Protein AF-A0AB34NXR1-F1 (afdb_monomer)

Solvent-accessible surface area (backbone atoms only — not comparable to full-atom values): 7849 Å² total; per-residue (Å²): 136,82,79,80,76,59,65,69,58,56,52,52,50,51,51,52,51,51,53,51,51,51,51,52,50,52,53,49,53,54,40,52,51,53,50,53,57,47,64,74,43,48,64,62,53,52,50,52,52,50,51,50,46,52,51,43,54,49,54,38,50,55,43,60,54,55,44,63,74,51,75,58,87,47,71,67,36,53,52,50,42,58,49,44,55,50,51,38,54,51,45,50,52,52,42,52,54,52,49,51,52,53,52,53,50,51,54,45,51,50,50,34,59,78,43,77,65,56,64,78,49,71,66,46,43,53,49,45,50,52,49,58,68,51,42,59,78,72,65,71,118

Structure (mmCIF, N/CA/C/O backbone):
data_AF-A0AB34NXR1-F1
#
_entry.id   AF-A0AB34NXR1-F1
#
loop_
_atom_site.group_PDB
_atom_site.id
_atom_site.type_symbol
_atom_site.label_atom_id
_atom_site.label_alt_id
_atom_site.label_comp_id
_atom_site.label_asym_id
_atom_site.label_entity_id
_atom_site.label_seq_id
_atom_site.pdbx_PDB_ins_code
_atom_site.Cartn_x
_atom_site.Cartn_y
_atom_site.Cartn_z
_atom_site.occupancy
_atom_site.B_iso_or_equiv
_atom_site.auth_seq_id
_atom_site.auth_comp_id
_atom_site.auth_asym_id
_atom_site.auth_atom_id
_atom_site.pdbx_PDB_model_num
ATOM 1 N N . MET A 1 1 ? 3.416 39.887 48.140 1.00 38.72 1 MET A N 1
ATOM 2 C CA . MET A 1 1 ? 2.771 40.526 46.971 1.00 38.72 1 MET A CA 1
ATOM 3 C C . MET A 1 1 ? 2.205 39.427 46.074 1.00 38.72 1 MET A C 1
ATOM 5 O O . MET A 1 1 ? 2.983 38.637 45.562 1.00 38.72 1 MET A O 1
ATOM 9 N N . LYS A 1 2 ? 0.874 39.298 45.961 1.00 49.88 2 LYS A N 1
ATOM 10 C CA . LYS A 1 2 ? 0.220 38.386 45.001 1.00 49.88 2 LYS A CA 1
ATOM 11 C C . LYS A 1 2 ? 0.060 39.154 43.691 1.00 49.88 2 LYS A C 1
ATOM 13 O O . LYS A 1 2 ? -0.623 40.173 43.684 1.00 49.88 2 LYS A O 1
ATOM 18 N N . ALA A 1 3 ? 0.712 38.705 42.621 1.00 53.53 3 ALA A N 1
ATOM 19 C CA . ALA A 1 3 ? 0.495 39.280 41.298 1.00 53.53 3 ALA A CA 1
ATOM 20 C C . ALA A 1 3 ? -0.988 39.097 40.915 1.00 53.53 3 ALA A C 1
ATOM 22 O O . ALA A 1 3 ? -1.496 37.977 41.045 1.00 53.53 3 ALA A O 1
ATOM 23 N N . PRO A 1 4 ? -1.707 40.149 40.485 1.00 51.91 4 PRO A N 1
ATOM 24 C CA . PRO A 1 4 ? -3.063 39.990 39.985 1.00 51.91 4 PRO A CA 1
ATOM 25 C C . PRO A 1 4 ? -2.993 39.179 38.689 1.00 51.91 4 PRO A C 1
ATOM 27 O O . PRO A 1 4 ? -2.477 39.636 37.671 1.00 51.91 4 PRO A O 1
ATOM 30 N N . MET A 1 5 ? -3.461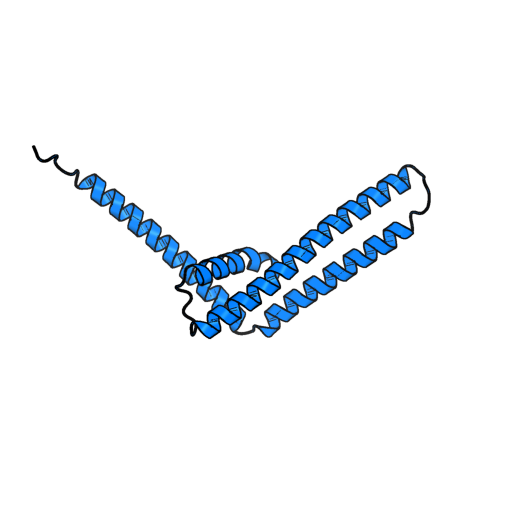 37.933 38.746 1.00 52.25 5 MET A N 1
ATOM 31 C CA . MET A 1 5 ? -3.568 37.076 37.572 1.00 52.25 5 MET A CA 1
ATOM 32 C C . MET A 1 5 ? -4.564 37.731 36.610 1.00 52.25 5 MET A C 1
ATOM 34 O O . MET A 1 5 ? -5.721 37.961 36.960 1.00 52.25 5 MET A O 1
ATOM 38 N N . ASN A 1 6 ? -4.088 38.091 35.420 1.00 55.00 6 ASN A N 1
ATOM 39 C CA . ASN A 1 6 ? -4.837 38.859 34.437 1.00 55.00 6 ASN A CA 1
ATOM 40 C C . ASN A 1 6 ? -5.984 37.988 33.883 1.00 55.00 6 ASN A C 1
ATOM 42 O O . ASN A 1 6 ? -5.771 37.143 33.013 1.00 55.00 6 ASN A O 1
ATOM 46 N N . VAL A 1 7 ? -7.193 38.149 34.431 1.00 54.19 7 VAL A N 1
ATOM 47 C CA . VAL A 1 7 ? -8.384 37.317 34.154 1.00 54.19 7 VAL A CA 1
ATOM 48 C C . VAL A 1 7 ? -8.715 37.268 32.653 1.00 54.19 7 VAL A C 1
ATOM 50 O O . VAL A 1 7 ? -9.153 36.237 32.146 1.00 54.19 7 VAL A O 1
ATOM 53 N N . GLY A 1 8 ? -8.408 38.338 31.909 1.00 52.69 8 GLY A N 1
ATOM 54 C CA . GLY A 1 8 ? -8.555 38.383 30.449 1.00 52.69 8 GLY A CA 1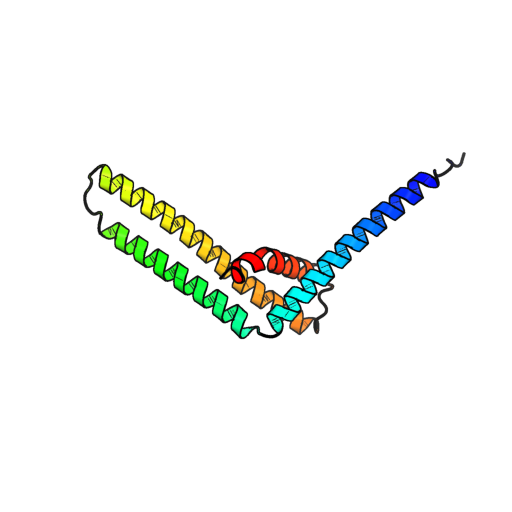
ATOM 55 C C . GLY A 1 8 ? -7.607 37.444 29.690 1.00 52.69 8 GLY A C 1
ATOM 56 O O . GLY A 1 8 ? -7.996 36.870 28.676 1.00 52.69 8 GLY A O 1
ATOM 57 N N . PHE A 1 9 ? -6.392 37.214 30.198 1.00 55.56 9 PHE A N 1
ATOM 58 C CA . PHE A 1 9 ? -5.420 36.314 29.567 1.00 55.56 9 PHE A CA 1
ATOM 59 C C . PHE A 1 9 ? -5.807 34.844 29.772 1.00 55.56 9 PHE A C 1
ATOM 61 O O . PHE A 1 9 ? -5.741 34.052 28.837 1.00 55.56 9 PHE A O 1
ATOM 68 N N . LEU A 1 10 ? -6.298 34.493 30.968 1.00 56.22 10 LEU A N 1
ATOM 69 C CA . LEU A 1 10 ? -6.871 33.171 31.248 1.00 56.22 10 LEU A CA 1
ATOM 70 C C . LEU A 1 10 ? -8.100 32.881 30.376 1.00 56.22 10 LEU A C 1
ATOM 72 O O . LEU A 1 10 ? -8.220 31.773 29.858 1.00 56.22 10 LEU A O 1
ATOM 76 N N . GLY A 1 11 ? -8.974 33.872 30.163 1.00 53.31 11 GLY A N 1
ATOM 77 C CA . GLY A 1 11 ? -10.148 33.738 29.294 1.00 53.31 11 GLY A CA 1
ATOM 78 C C . GLY A 1 11 ? -9.794 33.470 27.827 1.00 53.31 11 GLY A C 1
ATOM 79 O O . GLY A 1 11 ? -10.354 32.563 27.213 1.00 53.31 11 GLY A O 1
ATOM 80 N N . ILE A 1 12 ? -8.817 34.198 27.274 1.00 61.75 12 ILE A N 1
ATOM 81 C CA . ILE A 1 12 ? -8.335 33.989 25.897 1.00 61.75 12 ILE A CA 1
ATOM 82 C C . ILE A 1 12 ? -7.624 32.633 25.762 1.00 61.75 12 ILE A C 1
ATOM 84 O O . ILE A 1 12 ? -7.827 31.930 24.772 1.00 61.75 12 ILE A O 1
ATOM 88 N N . LEU A 1 13 ? -6.844 32.221 26.767 1.00 52.91 13 LEU A N 1
ATOM 89 C CA . LEU A 1 13 ? -6.168 30.921 26.778 1.00 52.91 13 LEU A CA 1
ATOM 90 C C . LEU A 1 13 ? -7.173 29.753 26.808 1.00 52.91 13 LEU A C 1
ATOM 92 O O . LEU A 1 13 ? -7.024 28.789 26.059 1.00 52.91 13 LEU A O 1
ATOM 96 N N . LEU A 1 14 ? -8.228 29.858 27.626 1.00 58.72 14 LEU A N 1
ATOM 97 C CA . LEU A 1 14 ? -9.330 28.888 27.696 1.00 58.72 14 LEU A CA 1
ATOM 98 C C . LEU A 1 14 ? -10.127 28.820 26.384 1.00 58.72 14 LEU A C 1
ATOM 100 O O . LEU A 1 14 ? -10.482 27.729 25.931 1.00 58.72 14 LEU A O 1
ATOM 104 N N . LEU A 1 15 ? -10.360 29.959 25.727 1.00 60.50 15 LEU A N 1
ATOM 105 C CA . LEU A 1 15 ? -10.988 30.002 24.403 1.00 60.50 15 LEU A CA 1
ATOM 106 C C . LEU A 1 15 ? -10.104 29.347 23.331 1.00 60.50 15 LEU A C 1
ATOM 108 O O . LEU A 1 15 ? -10.593 28.538 22.546 1.00 60.50 15 LEU A O 1
ATOM 112 N N . GLY A 1 16 ? -8.796 29.609 23.340 1.00 51.56 16 GLY A N 1
ATOM 113 C CA . GLY A 1 16 ? -7.843 28.958 22.438 1.00 51.56 16 GLY A CA 1
ATOM 114 C C . GLY A 1 16 ? -7.776 27.439 22.636 1.00 51.56 16 GLY A C 1
ATOM 115 O O . GLY A 1 16 ? -7.846 26.682 21.667 1.00 51.56 16 GLY A O 1
ATOM 116 N N . LEU A 1 17 ? -7.718 26.981 23.890 1.00 60.47 17 LEU A N 1
ATOM 117 C CA . LEU A 1 17 ? -7.734 25.557 24.245 1.00 60.47 17 LEU A CA 1
ATOM 118 C C . LEU A 1 17 ? -9.045 24.873 23.848 1.00 60.47 17 LEU A C 1
ATOM 120 O O . LEU A 1 17 ? -9.018 23.775 23.297 1.00 60.47 17 LEU A O 1
ATOM 124 N N . SER A 1 18 ? -10.192 25.512 24.081 1.00 53.50 18 SER A N 1
ATOM 125 C CA . SER A 1 18 ? -11.495 24.949 23.703 1.00 53.50 18 SER A CA 1
ATOM 126 C C . SER A 1 18 ? -11.677 24.870 22.184 1.00 53.50 18 SER A C 1
ATOM 128 O O . SER A 1 18 ? -12.142 23.844 21.687 1.00 53.50 18 SER A O 1
ATOM 130 N N . ALA A 1 19 ? -11.233 25.879 21.428 1.00 55.97 19 ALA A N 1
ATOM 131 C CA . ALA A 1 19 ? -11.225 25.842 19.966 1.00 55.97 19 ALA A CA 1
ATOM 132 C C . ALA A 1 19 ? -10.296 24.742 19.424 1.00 55.97 19 ALA A C 1
ATOM 134 O O . ALA A 1 19 ? -10.678 24.002 18.514 1.00 55.97 19 ALA A O 1
ATOM 135 N N . TYR A 1 20 ? -9.105 24.590 20.012 1.00 62.00 20 TYR A N 1
ATOM 136 C CA . TYR A 1 20 ? -8.159 23.529 19.663 1.00 62.00 20 TYR A CA 1
ATOM 137 C C . TYR A 1 20 ? -8.748 22.134 19.916 1.00 62.00 20 TYR A C 1
ATOM 139 O O . TYR A 1 20 ? -8.772 21.298 19.010 1.00 62.00 20 TYR A O 1
ATOM 147 N N . LEU A 1 21 ? -9.300 21.905 21.113 1.00 59.03 21 LEU A N 1
ATOM 148 C CA . LEU A 1 21 ? -9.964 20.651 21.476 1.00 59.03 21 LEU A CA 1
ATOM 149 C C . LEU A 1 21 ? -11.156 20.360 20.560 1.00 59.03 21 LEU A C 1
ATOM 151 O O . LEU A 1 21 ? -11.326 19.231 20.108 1.00 59.03 21 LEU A O 1
ATOM 155 N N . PHE A 1 22 ? -11.957 21.370 20.220 1.00 53.00 22 PHE A N 1
ATOM 156 C CA . PHE A 1 22 ? -13.075 21.216 19.293 1.00 53.00 22 PHE A CA 1
ATOM 157 C C . PHE A 1 22 ? -12.614 20.809 17.886 1.00 53.00 22 PHE A C 1
ATOM 159 O O . PHE A 1 22 ? -13.234 19.954 17.247 1.00 53.00 22 PHE A O 1
ATOM 166 N N . PHE A 1 23 ? -11.509 21.379 17.401 1.00 59.22 23 PHE A N 1
ATOM 167 C CA . PHE A 1 23 ? -10.944 21.038 16.096 1.00 59.22 23 PHE A CA 1
ATOM 168 C C . PHE A 1 23 ? -10.371 19.613 16.072 1.00 59.22 23 PHE A C 1
ATOM 170 O O . PHE A 1 23 ? -10.620 18.864 15.124 1.00 59.22 23 PHE A O 1
ATOM 177 N N . GLU A 1 24 ? -9.669 19.215 17.135 1.00 64.56 24 GLU A N 1
ATOM 178 C CA . GLU A 1 24 ? -9.218 17.840 17.395 1.00 64.56 24 GLU A CA 1
ATOM 179 C C . GLU A 1 24 ? -10.396 16.851 17.387 1.00 64.56 24 GLU A C 1
ATOM 181 O O . GLU A 1 24 ? -10.380 15.863 16.649 1.00 64.56 24 GLU A O 1
ATOM 186 N N . ILE A 1 25 ? -11.470 17.152 18.126 1.00 62.97 25 ILE A N 1
ATOM 187 C CA . ILE A 1 25 ? -12.672 16.309 18.208 1.00 62.97 25 ILE A CA 1
ATOM 188 C C . ILE A 1 25 ? -13.350 16.184 16.839 1.00 62.97 25 ILE A C 1
ATOM 190 O O . ILE A 1 25 ? -13.689 15.073 16.426 1.00 62.97 25 ILE A O 1
ATOM 194 N N . LYS A 1 26 ? -13.507 17.284 16.089 1.00 67.75 26 LYS A N 1
ATOM 195 C CA . LYS A 1 26 ? -14.079 17.248 14.730 1.00 67.75 26 LYS A CA 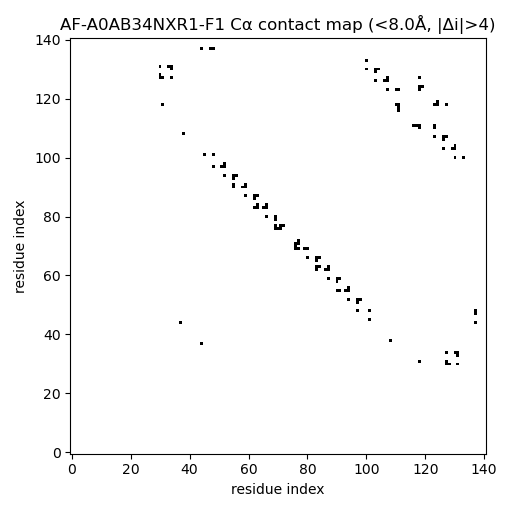1
ATOM 196 C C . LYS A 1 26 ? -13.237 16.412 13.768 1.00 67.75 26 LYS A C 1
ATOM 198 O O . LYS A 1 26 ? -13.793 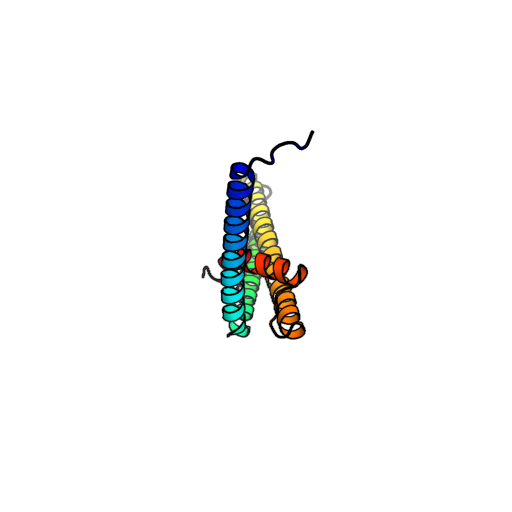15.621 13.002 1.00 67.75 26 LYS A O 1
ATOM 203 N N . LYS A 1 27 ? -11.908 16.564 13.797 1.00 69.50 27 LYS A N 1
ATOM 204 C CA . LYS A 1 27 ? -10.991 15.749 12.984 1.00 69.50 27 LYS A CA 1
ATOM 205 C C . LYS A 1 27 ? -11.120 14.271 13.331 1.00 69.50 27 LYS A C 1
ATOM 207 O O . LYS A 1 27 ? -11.249 13.449 12.426 1.00 69.50 27 LYS A O 1
ATOM 212 N N . ARG A 1 28 ? -11.159 13.949 14.625 1.00 68.81 28 ARG A N 1
ATOM 213 C CA . ARG A 1 28 ? -11.293 12.581 15.129 1.00 68.81 28 ARG A CA 1
ATOM 214 C C . ARG A 1 28 ? -12.628 11.951 14.734 1.00 68.81 28 ARG A C 1
ATOM 216 O O . ARG A 1 28 ? -12.631 10.862 14.175 1.00 68.81 28 ARG A O 1
ATOM 223 N N . ALA A 1 29 ? -13.742 12.662 14.900 1.00 71.00 29 ALA A N 1
ATOM 224 C CA . ALA A 1 29 ? -15.064 12.183 14.495 1.00 71.00 29 ALA A CA 1
ATOM 225 C C . ALA A 1 29 ? -15.157 11.929 12.979 1.00 71.00 29 ALA A C 1
ATOM 227 O O . ALA A 1 29 ? -15.685 10.905 12.544 1.00 71.00 29 ALA A O 1
ATOM 228 N N . LYS A 1 30 ? -14.598 12.826 12.153 1.00 73.62 30 LYS A N 1
ATOM 229 C CA . LYS A 1 30 ? -14.525 12.629 10.695 1.00 73.62 30 LYS A CA 1
ATOM 230 C C . LYS A 1 30 ? -13.678 11.405 10.339 1.00 73.62 30 LYS A C 1
ATOM 232 O O . LYS A 1 30 ? -14.058 10.633 9.462 1.00 73.62 30 LYS A O 1
ATOM 237 N N . ALA A 1 31 ? -12.550 11.225 11.016 1.00 69.00 31 ALA A N 1
ATOM 238 C CA . ALA A 1 31 ? -11.651 10.101 10.807 1.00 69.00 31 ALA A CA 1
ATOM 239 C C . ALA A 1 31 ? -12.293 8.759 11.209 1.00 69.00 31 ALA A C 1
ATOM 241 O O . ALA A 1 31 ? -12.260 7.808 10.433 1.00 69.00 31 ALA A O 1
ATOM 242 N N . GLU A 1 32 ? -12.976 8.703 12.353 1.00 73.06 32 GLU A N 1
ATOM 243 C CA . GLU A 1 32 ? -13.741 7.529 12.792 1.00 73.06 32 GLU A CA 1
ATOM 244 C C . GLU A 1 32 ? -14.915 7.211 11.853 1.00 73.06 32 GLU A C 1
ATOM 246 O O . GLU A 1 32 ? -15.206 6.046 11.591 1.00 73.06 32 GLU A O 1
ATOM 251 N N . MET A 1 33 ? -15.580 8.225 11.293 1.00 76.62 33 MET A N 1
ATOM 252 C CA . MET A 1 33 ? -16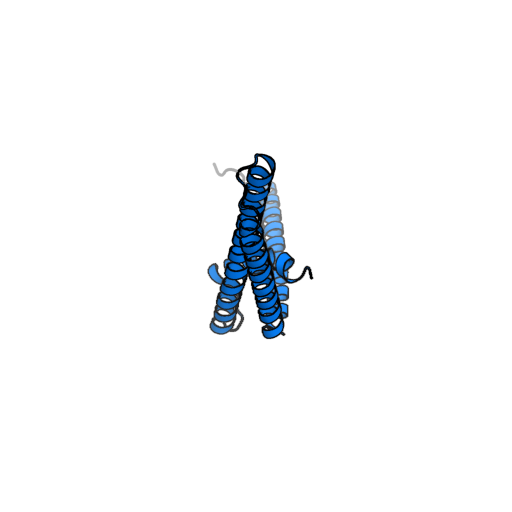.634 8.024 10.294 1.00 76.62 33 MET A CA 1
ATOM 253 C C . MET A 1 33 ? -16.082 7.411 9.000 1.00 76.62 33 MET A C 1
ATOM 255 O O . MET A 1 33 ? -16.671 6.479 8.453 1.00 76.62 33 MET A O 1
ATOM 259 N N . ILE A 1 34 ? -14.940 7.913 8.521 1.00 72.62 34 ILE A N 1
ATOM 260 C CA . ILE A 1 34 ? -14.228 7.353 7.363 1.00 72.62 34 ILE A CA 1
ATOM 261 C C . ILE A 1 34 ? -13.850 5.896 7.635 1.00 72.62 34 ILE A C 1
ATOM 263 O O . ILE A 1 34 ? -14.095 5.045 6.784 1.00 72.62 34 ILE A O 1
ATOM 267 N N . LEU A 1 35 ? -13.320 5.614 8.826 1.00 75.38 35 LEU A N 1
ATOM 268 C CA . LEU A 1 35 ? -12.954 4.271 9.258 1.00 75.38 35 LEU A CA 1
ATOM 269 C C . LEU A 1 35 ? -14.149 3.313 9.249 1.00 75.38 35 LEU A C 1
ATOM 271 O O . LEU A 1 35 ? -14.099 2.249 8.630 1.00 75.38 35 LEU A O 1
ATOM 275 N N . LYS A 1 36 ? -15.248 3.710 9.898 1.00 76.56 36 LYS A N 1
ATOM 276 C CA . LYS A 1 36 ? -16.488 2.926 9.922 1.00 76.56 36 LYS A CA 1
ATOM 277 C C . LYS A 1 36 ? -16.987 2.651 8.508 1.00 76.56 36 LYS A C 1
ATOM 279 O O . LYS A 1 36 ? -17.406 1.538 8.219 1.00 76.56 36 LYS A O 1
ATOM 284 N N . ASN A 1 37 ? -16.907 3.631 7.609 1.00 74.69 37 ASN A N 1
ATOM 285 C CA . ASN A 1 37 ? -17.303 3.441 6.216 1.00 74.69 37 ASN A CA 1
ATOM 286 C C . ASN A 1 37 ? -16.377 2.479 5.456 1.00 74.69 37 ASN A C 1
ATOM 288 O O . ASN A 1 37 ? -16.891 1.669 4.690 1.00 74.69 37 ASN A O 1
ATOM 292 N N . SER A 1 38 ? -15.058 2.499 5.685 1.00 69.94 38 SER A N 1
ATOM 293 C CA . SER A 1 38 ? -14.160 1.486 5.104 1.00 69.94 38 SER A CA 1
ATOM 294 C C . SER A 1 38 ? -14.449 0.076 5.626 1.00 69.94 38 SER A C 1
ATOM 296 O O . SER A 1 38 ? -14.439 -0.873 4.850 1.00 69.94 38 SER A O 1
ATOM 298 N N . PHE A 1 39 ? -14.805 -0.067 6.906 1.00 79.44 39 PHE A N 1
ATOM 299 C CA . PHE A 1 39 ? -15.132 -1.367 7.505 1.00 79.44 39 PHE A CA 1
ATOM 300 C C . PHE A 1 39 ? -16.551 -1.862 7.226 1.00 79.44 39 PHE A C 1
ATOM 302 O O . PHE A 1 39 ? -16.826 -3.035 7.452 1.00 79.44 39 PHE A O 1
ATOM 309 N N . LYS A 1 40 ? -17.448 -1.026 6.686 1.00 79.44 40 LYS A N 1
ATOM 310 C CA . LYS A 1 40 ? -18.731 -1.510 6.145 1.00 79.44 40 LYS A CA 1
ATOM 311 C C . LYS A 1 40 ? -18.531 -2.446 4.956 1.00 79.44 40 LYS A C 1
ATOM 313 O O . LYS A 1 40 ? -19.375 -3.300 4.715 1.00 79.44 40 LYS A O 1
ATOM 318 N N . ASN A 1 41 ? -17.450 -2.265 4.196 1.00 80.94 41 ASN A N 1
ATOM 319 C CA . ASN A 1 41 ? -17.122 -3.136 3.075 1.00 80.94 41 ASN A CA 1
ATOM 320 C C . ASN A 1 41 ? -15.598 -3.319 2.956 1.00 80.94 41 ASN A C 1
ATOM 322 O O . ASN A 1 41 ? -14.969 -2.760 2.051 1.00 80.94 41 ASN A O 1
ATOM 326 N N . PRO A 1 42 ? -14.993 -4.087 3.879 1.00 82.06 42 PRO A N 1
ATOM 327 C CA . PRO A 1 42 ? -13.548 -4.228 3.945 1.00 82.06 42 PRO A CA 1
ATOM 328 C C . PRO A 1 42 ? -13.004 -4.982 2.731 1.00 82.06 42 PRO A C 1
ATOM 330 O O . PRO A 1 42 ? -11.930 -4.643 2.240 1.00 82.06 42 PRO A O 1
ATOM 333 N N . THR A 1 43 ? -13.776 -5.928 2.189 1.00 85.19 43 THR A N 1
ATOM 334 C CA . THR A 1 43 ? -13.447 -6.668 0.968 1.00 85.19 43 THR A CA 1
ATOM 335 C C . THR A 1 43 ? -13.276 -5.733 -0.223 1.00 85.19 43 THR A C 1
ATOM 337 O O . THR A 1 43 ? -12.295 -5.852 -0.944 1.00 85.19 43 THR A O 1
ATOM 340 N N . LYS A 1 44 ? -14.165 -4.742 -0.399 1.00 85.81 44 LYS A N 1
ATOM 341 C CA . LYS A 1 44 ? -14.047 -3.751 -1.484 1.00 85.81 44 LYS A CA 1
ATOM 342 C C . LYS A 1 44 ? -12.788 -2.893 -1.362 1.00 85.81 44 LYS A C 1
ATOM 344 O O . LYS A 1 44 ? -12.188 -2.543 -2.373 1.00 85.81 44 LYS A O 1
ATOM 349 N N . VAL A 1 45 ? -12.402 -2.526 -0.140 1.00 83.81 45 VAL A N 1
ATOM 350 C CA . VAL A 1 45 ? -11.175 -1.753 0.105 1.00 83.81 45 V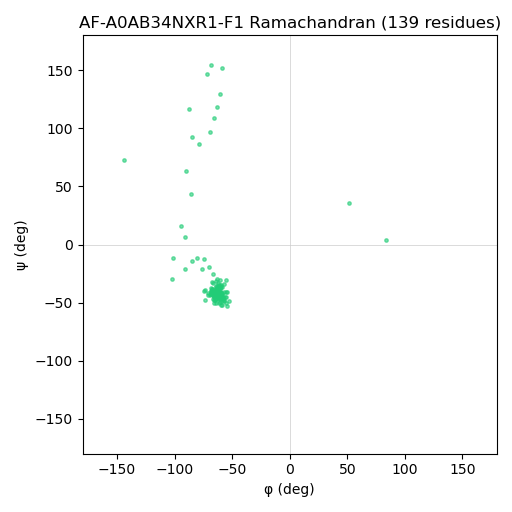AL A CA 1
ATOM 351 C C . VAL A 1 45 ? -9.941 -2.584 -0.246 1.00 83.81 45 VAL A C 1
ATOM 353 O O . VAL A 1 45 ? -9.069 -2.103 -0.966 1.00 83.81 45 VAL A O 1
ATOM 356 N N . ILE A 1 46 ? -9.897 -3.839 0.207 1.00 87.94 46 ILE A N 1
ATOM 357 C CA . ILE A 1 46 ? -8.794 -4.767 -0.077 1.00 87.94 46 ILE A CA 1
ATOM 358 C C . ILE A 1 46 ? -8.703 -5.064 -1.579 1.00 87.94 46 ILE A C 1
ATOM 360 O O . ILE A 1 46 ? -7.612 -5.018 -2.133 1.00 87.94 46 ILE A O 1
ATOM 364 N N . ASP A 1 47 ? -9.834 -5.299 -2.250 1.00 89.69 47 ASP A N 1
ATOM 365 C CA . ASP A 1 47 ? -9.895 -5.536 -3.697 1.00 89.69 47 ASP A CA 1
ATOM 366 C C . ASP A 1 47 ? -9.338 -4.348 -4.495 1.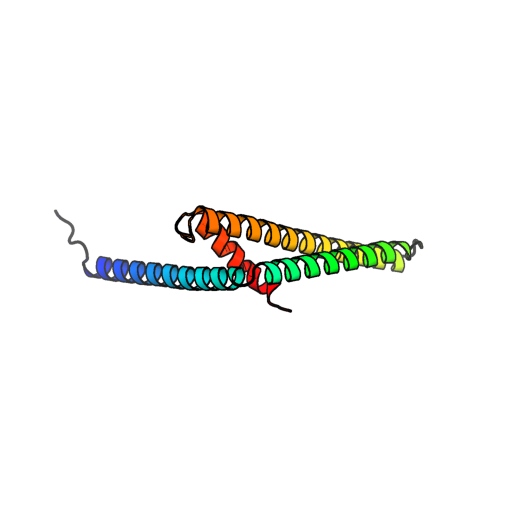00 89.69 47 ASP A C 1
ATOM 368 O O . ASP A 1 47 ? -8.516 -4.527 -5.389 1.00 89.69 47 ASP A O 1
ATOM 372 N N . LYS A 1 48 ? -9.697 -3.112 -4.121 1.00 87.06 48 LYS A N 1
ATOM 373 C CA . LYS A 1 48 ? -9.129 -1.904 -4.743 1.00 87.06 48 LYS A CA 1
ATOM 374 C C . LYS A 1 48 ? -7.615 -1.803 -4.563 1.00 87.06 48 LYS A C 1
ATOM 376 O O . LYS A 1 48 ? -6.913 -1.467 -5.513 1.00 87.06 48 LYS A O 1
ATOM 381 N N . LEU A 1 49 ? -7.116 -2.076 -3.357 1.00 89.12 49 LEU A N 1
ATOM 382 C CA . LEU A 1 49 ? -5.680 -2.052 -3.078 1.00 89.12 49 LEU A CA 1
ATOM 383 C C . LEU A 1 49 ? -4.944 -3.135 -3.873 1.00 89.12 49 LEU A C 1
ATOM 385 O O . LEU A 1 49 ? -3.928 -2.839 -4.492 1.00 89.12 49 LEU A O 1
ATOM 389 N N . ASN A 1 50 ? -5.489 -4.353 -3.926 1.00 92.38 50 ASN A N 1
ATOM 390 C CA . ASN A 1 50 ? -4.925 -5.452 -4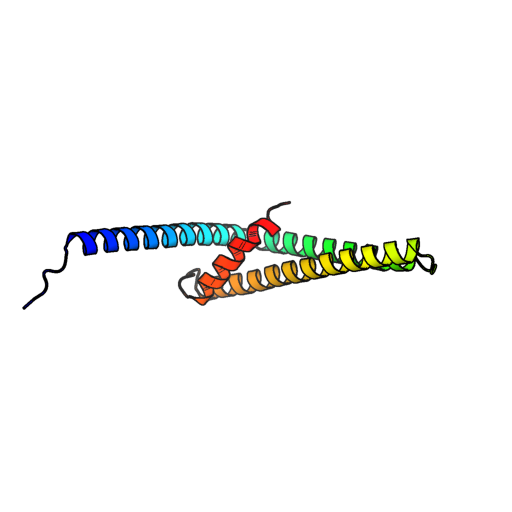.708 1.00 92.38 50 ASN A CA 1
ATOM 391 C C . ASN A 1 50 ? -4.880 -5.128 -6.204 1.00 92.38 50 ASN A C 1
ATOM 393 O O . ASN A 1 50 ? -3.838 -5.317 -6.816 1.00 92.38 50 ASN A O 1
ATOM 397 N N . LYS A 1 51 ? -5.952 -4.564 -6.772 1.00 90.69 51 LYS A N 1
ATOM 398 C CA . LYS A 1 51 ? -5.976 -4.126 -8.178 1.00 90.69 51 LYS A CA 1
ATOM 399 C C . LYS A 1 51 ? -4.926 -3.064 -8.480 1.00 90.69 51 LYS A C 1
ATOM 401 O O . LYS A 1 51 ? -4.310 -3.088 -9.538 1.00 90.69 51 LYS A O 1
ATOM 406 N N . LYS A 1 52 ? -4.709 -2.123 -7.556 1.00 88.00 52 LYS A N 1
ATOM 407 C CA . LYS A 1 52 ? -3.673 -1.096 -7.712 1.00 88.00 52 LYS A CA 1
ATOM 408 C C . LYS A 1 52 ? -2.266 -1.694 -7.638 1.00 88.00 52 LYS A C 1
ATOM 410 O O . LYS A 1 52 ? -1.413 -1.294 -8.420 1.00 88.00 52 LYS A O 1
ATOM 415 N N . ILE A 1 53 ? -2.039 -2.650 -6.734 1.00 92.25 53 ILE A N 1
ATOM 416 C CA . ILE A 1 53 ? -0.785 -3.414 -6.643 1.00 92.25 53 ILE A CA 1
ATOM 417 C C . ILE A 1 53 ? -0.538 -4.167 -7.952 1.00 92.25 53 ILE A C 1
ATOM 419 O O . ILE A 1 53 ? 0.514 -3.992 -8.550 1.00 92.25 53 ILE A O 1
ATOM 423 N N . GLU A 1 54 ? -1.525 -4.927 -8.429 1.00 94.44 54 GLU A N 1
ATOM 424 C CA . GLU A 1 54 ? -1.450 -5.690 -9.679 1.00 94.44 54 GLU A CA 1
ATOM 425 C C . GLU A 1 54 ? -1.135 -4.787 -10.877 1.00 94.44 54 GLU A C 1
ATOM 427 O O . GLU A 1 54 ? -0.199 -5.059 -11.621 1.00 94.44 54 GLU A O 1
ATOM 432 N N . PHE A 1 55 ? -1.848 -3.665 -11.015 1.00 92.69 55 PHE A N 1
ATOM 433 C CA . PHE A 1 55 ? -1.589 -2.684 -12.067 1.00 92.69 55 PHE A CA 1
ATOM 434 C C . PHE A 1 55 ? -0.156 -2.136 -12.022 1.00 92.69 55 PHE A C 1
ATOM 436 O O . PHE A 1 55 ? 0.508 -2.070 -13.052 1.00 92.69 55 PHE A O 1
ATOM 443 N N . LEU A 1 56 ? 0.329 -1.744 -10.839 1.00 90.88 56 LEU A N 1
ATOM 444 C CA . LEU A 1 56 ? 1.686 -1.216 -10.686 1.00 90.88 56 LEU A CA 1
ATOM 445 C C . LEU A 1 56 ? 2.743 -2.281 -10.991 1.00 90.88 56 LEU A C 1
ATOM 447 O O . LEU A 1 56 ? 3.726 -1.975 -11.655 1.00 90.88 56 LEU A O 1
ATOM 451 N N . THR A 1 57 ? 2.535 -3.522 -10.546 1.00 95.12 57 THR A N 1
ATOM 452 C CA . THR A 1 57 ? 3.432 -4.644 -10.845 1.00 95.12 57 THR A CA 1
ATOM 453 C C . THR A 1 57 ? 3.503 -4.925 -12.345 1.00 95.12 57 THR A C 1
ATOM 455 O O . THR A 1 57 ? 4.601 -5.084 -12.869 1.00 95.12 57 THR A O 1
ATOM 458 N N . LEU A 1 58 ? 2.363 -4.931 -13.045 1.00 95.81 58 LEU A N 1
ATOM 459 C CA . LEU A 1 58 ? 2.329 -5.098 -14.501 1.00 95.81 58 LEU A CA 1
ATOM 460 C C . LEU A 1 58 ? 3.050 -3.950 -15.216 1.00 95.81 58 LEU A C 1
ATOM 462 O O . LEU A 1 58 ? 3.912 -4.200 -16.047 1.00 95.81 58 LEU A O 1
ATOM 466 N N . ALA A 1 59 ? 2.773 -2.699 -14.836 1.00 91.00 59 ALA A N 1
ATOM 467 C CA . ALA A 1 59 ? 3.412 -1.533 -15.444 1.00 91.00 59 ALA A CA 1
ATOM 468 C C . ALA A 1 59 ? 4.941 -1.510 -15.247 1.00 91.00 59 ALA A C 1
ATOM 470 O O . ALA A 1 59 ? 5.666 -1.077 -16.138 1.00 91.00 59 ALA A O 1
ATOM 471 N N . ILE A 1 60 ? 5.432 -1.972 -14.091 1.00 93.31 60 ILE A N 1
ATOM 472 C CA . ILE A 1 60 ? 6.870 -2.148 -13.837 1.00 93.31 60 ILE A CA 1
ATOM 473 C C . ILE A 1 60 ? 7.442 -3.209 -14.779 1.00 93.31 60 ILE A C 1
ATOM 475 O O . ILE A 1 60 ? 8.416 -2.924 -15.468 1.00 93.31 60 ILE A O 1
ATOM 479 N N . SER A 1 61 ? 6.810 -4.384 -14.866 1.00 95.81 61 SER A N 1
ATOM 480 C CA . SER A 1 61 ? 7.263 -5.470 -15.747 1.00 95.81 61 SER A CA 1
ATOM 481 C C . SER A 1 61 ? 7.316 -5.035 -17.215 1.00 95.81 61 SER A C 1
ATOM 483 O O . SER A 1 61 ? 8.308 -5.290 -17.891 1.00 95.81 61 SER A O 1
ATOM 485 N N . ASP A 1 62 ? 6.289 -4.329 -17.697 1.00 93.69 62 ASP A N 1
ATOM 486 C CA . ASP A 1 62 ? 6.229 -3.829 -19.076 1.00 93.69 62 ASP A CA 1
ATOM 487 C C . ASP A 1 62 ? 7.365 -2.834 -19.375 1.00 93.69 62 ASP A C 1
ATOM 489 O O . ASP A 1 62 ? 7.935 -2.832 -20.469 1.00 93.69 62 ASP A O 1
ATOM 493 N N . LEU A 1 63 ? 7.722 -1.983 -18.405 1.00 92.88 63 LEU A N 1
ATOM 494 C CA . LEU A 1 63 ? 8.848 -1.058 -18.533 1.00 92.88 63 LEU A CA 1
ATOM 495 C C . LEU A 1 63 ? 10.196 -1.782 -18.504 1.00 92.88 63 LEU A C 1
ATOM 497 O O . LEU A 1 63 ? 11.065 -1.464 -19.314 1.00 92.88 63 LEU A O 1
ATOM 501 N N . GLU A 1 64 ? 10.374 -2.753 -17.609 1.00 93.19 64 GLU A N 1
ATOM 502 C CA . GLU A 1 64 ? 11.591 -3.567 -17.532 1.00 93.19 64 GLU A CA 1
ATOM 503 C C . GLU A 1 64 ? 11.810 -4.385 -18.810 1.00 93.19 64 GLU A C 1
ATOM 505 O O . GLU A 1 64 ? 12.943 -4.514 -19.280 1.00 93.19 64 GLU A O 1
ATOM 510 N N . ASP A 1 65 ? 10.739 -4.907 -19.409 1.00 93.00 65 ASP A N 1
ATOM 511 C CA . ASP A 1 65 ? 10.798 -5.589 -20.700 1.00 93.00 65 ASP A CA 1
ATOM 512 C C . ASP A 1 65 ? 11.103 -4.610 -21.840 1.00 93.00 65 ASP A C 1
ATOM 514 O O . ASP A 1 65 ? 11.994 -4.876 -22.647 1.00 93.00 65 ASP A O 1
ATOM 518 N N . SER A 1 66 ? 10.473 -3.431 -21.852 1.00 89.81 66 SER A N 1
ATOM 519 C CA . SER A 1 66 ? 10.771 -2.356 -22.812 1.00 89.81 66 SER A CA 1
ATOM 520 C C . SER A 1 66 ? 12.226 -1.879 -22.731 1.00 89.81 66 SER A C 1
ATOM 522 O O . SER A 1 66 ? 12.839 -1.564 -23.751 1.00 89.81 66 SER A O 1
ATOM 524 N N . GLU A 1 67 ? 12.839 -1.864 -21.541 1.00 89.25 67 GLU A N 1
ATOM 525 C CA . GLU A 1 67 ? 14.258 -1.525 -21.391 1.00 89.25 67 GLU A CA 1
ATOM 526 C C . GLU A 1 67 ? 15.163 -2.480 -22.189 1.00 89.25 67 GLU A C 1
ATOM 528 O O . GLU A 1 67 ? 16.157 -2.036 -22.779 1.00 89.25 67 GLU A O 1
ATOM 533 N N . LYS A 1 68 ? 14.801 -3.772 -22.251 1.00 87.81 68 LYS A N 1
ATOM 534 C CA . LYS A 1 68 ? 15.567 -4.818 -22.950 1.00 87.81 68 LYS A CA 1
ATOM 535 C C . LYS A 1 68 ? 15.582 -4.618 -24.462 1.00 87.81 68 LYS A C 1
ATOM 537 O O . LYS A 1 68 ? 16.551 -5.028 -25.094 1.00 87.81 68 LYS A O 1
ATOM 542 N N . ASP A 1 69 ? 14.585 -3.946 -25.035 1.00 86.25 69 ASP A N 1
ATOM 543 C CA . ASP A 1 69 ? 14.530 -3.660 -26.475 1.00 86.25 69 ASP A CA 1
ATOM 544 C C . ASP A 1 69 ? 15.592 -2.636 -26.911 1.00 86.25 69 ASP A C 1
ATOM 546 O O . ASP A 1 69 ? 15.989 -2.570 -28.079 1.00 86.25 69 ASP A O 1
ATOM 550 N N . PHE A 1 70 ? 16.130 -1.852 -25.973 1.00 84.06 70 PHE A N 1
ATOM 551 C CA . PHE A 1 70 ? 17.171 -0.865 -26.242 1.00 84.06 70 PHE A CA 1
ATOM 552 C C . PHE A 1 70 ? 18.570 -1.469 -26.084 1.00 84.06 70 PHE A C 1
ATOM 554 O O . PHE A 1 70 ? 19.340 -1.023 -25.240 1.00 84.06 70 PHE A O 1
ATOM 561 N N . LEU A 1 71 ? 18.939 -2.463 -26.900 1.00 72.62 71 LEU A N 1
ATOM 562 C CA . LEU A 1 71 ? 20.259 -3.126 -26.834 1.00 72.62 71 LEU A CA 1
ATOM 563 C C . LEU A 1 71 ? 21.410 -2.298 -27.431 1.00 72.62 71 LEU A C 1
ATOM 565 O O . LEU A 1 71 ? 22.575 -2.525 -27.103 1.00 72.62 71 LEU A O 1
ATOM 569 N N . SER A 1 72 ? 21.108 -1.332 -28.303 1.00 75.50 72 SER A N 1
ATOM 570 C CA . SER A 1 72 ? 22.129 -0.503 -28.950 1.00 75.50 72 SER A CA 1
ATOM 571 C C . SER A 1 72 ? 22.761 0.489 -27.971 1.00 75.50 72 SER A C 1
ATOM 573 O O . SER A 1 72 ? 22.127 1.011 -27.052 1.00 75.50 72 SER A O 1
ATOM 575 N N . ASP A 1 73 ? 24.043 0.771 -28.190 1.00 76.88 73 ASP A N 1
ATOM 576 C CA . ASP A 1 73 ? 24.831 1.660 -27.341 1.00 76.88 73 ASP A CA 1
ATOM 577 C C . ASP A 1 73 ? 24.875 3.113 -27.842 1.00 76.88 73 ASP A C 1
ATOM 579 O O . ASP A 1 73 ? 25.690 3.931 -27.388 1.00 76.88 73 ASP A O 1
ATOM 583 N N . SER A 1 74 ? 23.949 3.437 -28.753 1.00 87.88 74 SER A N 1
ATOM 584 C CA . SER A 1 74 ? 23.717 4.784 -29.257 1.00 87.88 74 SER A CA 1
ATOM 585 C C . SER A 1 74 ? 23.356 5.751 -28.123 1.00 87.88 74 SER A C 1
ATOM 587 O O . SER A 1 74 ? 22.787 5.386 -27.088 1.00 87.88 74 SER A O 1
ATOM 589 N N . PHE A 1 75 ? 23.671 7.032 -28.314 1.00 85.50 75 PHE A N 1
ATOM 590 C CA . PHE A 1 75 ? 23.336 8.066 -27.335 1.00 85.50 75 PHE A CA 1
ATOM 591 C C . PHE A 1 75 ? 21.818 8.179 -27.101 1.00 85.50 75 PHE A C 1
ATOM 593 O O . PHE A 1 75 ? 21.381 8.387 -25.965 1.00 85.50 75 PHE A O 1
ATOM 600 N N . SER A 1 76 ? 21.006 8.010 -28.151 1.00 88.12 76 SER A N 1
ATOM 601 C CA . SER A 1 76 ? 19.543 8.028 -28.050 1.00 88.12 76 SER A CA 1
ATOM 602 C C . SER A 1 76 ? 19.007 6.866 -27.220 1.00 88.12 76 SER A C 1
ATOM 604 O O . SER A 1 76 ? 18.146 7.089 -26.370 1.00 88.12 76 SER A O 1
ATOM 606 N N . ASP A 1 77 ? 19.547 5.661 -27.396 1.00 88.25 77 ASP A N 1
ATOM 607 C CA . ASP A 1 77 ? 19.083 4.475 -26.669 1.00 88.25 77 ASP A CA 1
ATOM 608 C C . ASP A 1 77 ? 19.534 4.520 -25.208 1.00 88.25 77 ASP A C 1
ATOM 610 O O . ASP A 1 77 ? 18.735 4.290 -24.302 1.00 88.25 77 ASP A O 1
ATOM 614 N N . LYS A 1 78 ? 20.762 4.992 -24.942 1.00 89.25 78 LYS A N 1
ATOM 615 C CA . LYS A 1 78 ? 21.231 5.306 -23.579 1.00 89.25 78 LYS A CA 1
ATOM 616 C C . LYS A 1 78 ? 20.317 6.301 -22.863 1.00 89.25 78 LYS A C 1
ATOM 618 O O . LYS A 1 78 ? 20.061 6.147 -21.668 1.00 89.25 78 LYS A O 1
ATOM 623 N N . ARG A 1 79 ? 19.824 7.328 -23.564 1.00 91.06 79 ARG A N 1
ATOM 624 C CA . ARG A 1 79 ? 18.891 8.310 -22.992 1.00 91.06 79 ARG A CA 1
ATOM 625 C C . ARG A 1 79 ? 17.526 7.688 -22.688 1.00 91.06 79 ARG A C 1
ATOM 627 O O . ARG A 1 79 ? 16.989 7.973 -21.621 1.00 91.06 79 ARG A O 1
ATOM 634 N N . LYS A 1 80 ? 16.991 6.856 -23.587 1.00 91.19 80 LYS A N 1
ATOM 635 C CA . LYS A 1 80 ? 15.710 6.156 -23.392 1.00 91.19 80 LYS A CA 1
ATOM 636 C C . LYS A 1 80 ? 15.772 5.165 -22.228 1.00 91.19 80 LYS A C 1
ATOM 638 O O . LYS A 1 80 ? 14.947 5.279 -21.330 1.00 91.19 80 LYS A O 1
ATOM 643 N N . ARG A 1 81 ? 16.811 4.319 -22.150 1.00 91.12 81 ARG A N 1
ATOM 644 C CA . ARG A 1 81 ? 17.044 3.412 -21.003 1.00 91.12 81 ARG A CA 1
ATOM 645 C C . ARG A 1 81 ? 17.045 4.163 -19.672 1.00 91.12 81 ARG A C 1
ATOM 647 O O . ARG A 1 81 ? 16.307 3.824 -18.759 1.00 91.12 81 ARG A O 1
ATOM 654 N N . ARG A 1 82 ? 17.796 5.268 -19.582 1.00 91.81 82 ARG A N 1
ATOM 655 C CA . ARG A 1 82 ? 17.822 6.107 -18.367 1.00 91.81 82 ARG A CA 1
ATOM 656 C C . ARG A 1 82 ? 16.459 6.690 -17.996 1.00 91.81 82 ARG A C 1
ATOM 658 O O . ARG A 1 82 ? 16.242 6.971 -16.823 1.00 91.81 82 ARG A O 1
ATOM 665 N N . GLN A 1 83 ? 15.589 6.956 -18.969 1.00 93.50 83 GLN A N 1
ATOM 666 C CA . GLN A 1 83 ? 14.239 7.440 -18.696 1.00 93.50 83 GLN A CA 1
ATOM 667 C C . GLN A 1 83 ? 13.368 6.309 -18.139 1.00 93.50 83 GLN A C 1
ATOM 669 O O . GLN A 1 83 ? 12.779 6.488 -17.077 1.00 93.50 83 GLN A O 1
ATOM 674 N N . ILE A 1 84 ? 13.387 5.141 -18.786 1.00 92.94 84 ILE A N 1
ATOM 675 C CA . ILE A 1 84 ? 12.668 3.937 -18.346 1.00 92.94 84 ILE A CA 1
ATOM 676 C C . ILE A 1 84 ? 13.077 3.543 -16.922 1.00 92.94 84 ILE A C 1
ATOM 678 O O . ILE A 1 84 ? 12.219 3.355 -16.066 1.00 92.94 84 ILE A O 1
ATOM 682 N N . GLN A 1 85 ? 14.374 3.545 -16.610 1.00 94.19 85 GLN A N 1
ATOM 683 C CA . GLN A 1 85 ? 14.876 3.258 -15.259 1.00 94.19 85 GLN A CA 1
ATOM 684 C C . GLN A 1 85 ? 14.336 4.228 -14.194 1.00 94.19 85 GLN A C 1
ATOM 686 O O . GLN A 1 85 ? 14.072 3.836 -13.058 1.00 94.19 85 GLN A O 1
ATOM 691 N N . ARG A 1 86 ? 14.165 5.517 -14.528 1.00 95.12 86 ARG A N 1
ATOM 692 C CA . ARG A 1 86 ? 13.586 6.499 -13.591 1.00 95.12 86 ARG A CA 1
ATOM 693 C C . ARG A 1 86 ? 12.097 6.268 -13.381 1.00 95.12 86 ARG A C 1
ATOM 695 O O . ARG A 1 86 ? 11.634 6.409 -12.254 1.00 95.12 86 ARG A O 1
ATOM 702 N N . GLU A 1 87 ? 11.371 5.965 -14.452 1.00 92.69 87 GLU A N 1
ATOM 703 C CA . GLU A 1 87 ? 9.935 5.681 -14.402 1.00 92.69 87 GLU A CA 1
ATOM 704 C C . GLU A 1 87 ? 9.666 4.400 -13.613 1.00 92.69 87 GLU A C 1
ATOM 706 O O . GLU A 1 87 ? 8.864 4.426 -12.683 1.00 92.69 87 GLU A O 1
ATOM 711 N N . THR A 1 88 ? 10.435 3.343 -13.875 1.00 93.50 88 THR A N 1
ATOM 712 C CA . THR A 1 88 ? 10.413 2.080 -13.123 1.00 93.50 88 THR A CA 1
ATOM 713 C C . THR A 1 88 ? 10.619 2.340 -11.635 1.00 93.50 88 THR A C 1
ATOM 715 O O . THR A 1 88 ? 9.754 2.018 -10.827 1.00 93.50 88 THR A O 1
ATOM 718 N N . LYS A 1 89 ? 11.681 3.066 -11.262 1.00 95.25 89 LYS A N 1
ATOM 719 C CA . LYS A 1 89 ? 11.954 3.416 -9.860 1.00 95.25 89 LYS A CA 1
ATOM 720 C C . LYS A 1 89 ? 10.845 4.248 -9.206 1.00 95.25 89 LYS A C 1
ATOM 722 O O . LYS A 1 89 ? 10.596 4.136 -8.004 1.00 95.25 89 LYS A O 1
ATOM 727 N N . ALA A 1 90 ? 10.196 5.129 -9.967 1.00 90.12 90 ALA A N 1
ATOM 728 C CA . ALA A 1 90 ? 9.066 5.902 -9.464 1.00 90.12 90 ALA A CA 1
ATOM 729 C C . ALA A 1 90 ? 7.852 4.999 -9.194 1.00 90.12 90 ALA A C 1
ATOM 731 O O . ALA A 1 90 ? 7.223 5.134 -8.144 1.00 90.12 90 ALA A O 1
ATOM 732 N N . LEU A 1 91 ? 7.562 4.056 -10.094 1.00 89.88 91 LEU A N 1
ATOM 733 C CA . LEU A 1 91 ? 6.487 3.081 -9.922 1.00 89.88 91 LEU A CA 1
ATOM 734 C C . LEU A 1 91 ? 6.773 2.096 -8.786 1.00 89.88 91 LEU A C 1
ATOM 736 O O . LEU A 1 91 ? 5.871 1.836 -7.995 1.00 89.88 91 LEU A O 1
ATOM 740 N N . GLU A 1 92 ? 8.009 1.612 -8.642 1.00 93.94 92 GLU A N 1
ATOM 741 C CA . GLU A 1 92 ? 8.436 0.777 -7.510 1.00 93.94 92 GLU A CA 1
ATOM 742 C C . GLU A 1 92 ? 8.166 1.477 -6.178 1.00 93.94 92 GLU A C 1
ATOM 744 O O . GLU A 1 92 ? 7.588 0.890 -5.265 1.00 93.94 92 GLU A O 1
ATOM 749 N N . LYS A 1 93 ? 8.512 2.768 -6.080 1.00 90.44 93 LYS A N 1
ATOM 750 C CA . LYS A 1 93 ? 8.216 3.567 -4.889 1.00 90.44 93 LYS A CA 1
ATOM 751 C C . LYS A 1 93 ? 6.710 3.631 -4.620 1.00 90.44 93 LYS A C 1
ATOM 753 O O . LYS A 1 93 ? 6.288 3.418 -3.486 1.00 90.44 93 LYS A O 1
ATOM 758 N N . SER A 1 94 ? 5.896 3.893 -5.643 1.00 87.81 94 SER A N 1
ATOM 759 C CA . SER A 1 94 ? 4.436 3.888 -5.499 1.00 87.81 94 SER A CA 1
ATOM 760 C C . SER A 1 94 ? 3.889 2.512 -5.108 1.00 87.81 94 SER A C 1
ATOM 762 O O . SER A 1 94 ? 2.954 2.431 -4.315 1.00 87.81 94 SER A O 1
ATOM 764 N N . LEU A 1 95 ? 4.473 1.424 -5.614 1.00 90.56 95 LEU A N 1
ATOM 765 C CA . LEU A 1 95 ? 4.110 0.059 -5.242 1.00 90.56 95 LEU A CA 1
ATOM 766 C C . LEU A 1 95 ? 4.417 -0.209 -3.763 1.00 90.56 95 LEU A C 1
ATOM 768 O O . LEU A 1 95 ? 3.575 -0.769 -3.059 1.00 90.56 95 LEU A O 1
ATOM 772 N N . THR A 1 96 ? 5.579 0.224 -3.268 1.00 90.56 96 THR A N 1
ATOM 773 C CA . THR A 1 96 ? 5.913 0.158 -1.838 1.00 90.56 96 THR A CA 1
ATOM 774 C C . THR A 1 96 ? 4.900 0.935 -1.000 1.00 90.56 96 THR A C 1
ATOM 776 O O . THR A 1 96 ? 4.339 0.376 -0.061 1.00 90.56 96 THR A O 1
ATOM 779 N N . GLU A 1 97 ? 4.585 2.177 -1.376 1.00 87.81 97 GLU A N 1
ATOM 780 C CA . GLU A 1 97 ? 3.611 3.014 -0.660 1.00 87.81 97 GLU A CA 1
ATOM 781 C C . GLU A 1 97 ? 2.218 2.358 -0.600 1.00 87.81 97 GLU A C 1
ATOM 783 O O . GLU A 1 97 ? 1.576 2.350 0.449 1.00 87.81 97 GLU A O 1
ATOM 788 N N . VAL A 1 98 ? 1.739 1.752 -1.694 1.00 88.38 98 VAL A N 1
ATOM 789 C CA . VAL A 1 98 ? 0.433 1.066 -1.711 1.00 88.38 98 VAL A CA 1
ATOM 790 C C . VAL A 1 98 ? 0.442 -0.203 -0.850 1.00 88.38 98 VAL A C 1
ATOM 792 O O . VAL A 1 98 ? -0.551 -0.483 -0.172 1.00 88.38 98 VAL A O 1
ATOM 795 N N . ASN A 1 99 ? 1.544 -0.958 -0.837 1.00 91.06 99 ASN A N 1
ATOM 796 C CA . ASN A 1 99 ? 1.689 -2.114 0.051 1.00 91.06 99 ASN A CA 1
ATOM 797 C C . ASN A 1 99 ? 1.687 -1.692 1.528 1.00 91.06 99 ASN A C 1
ATOM 799 O O . ASN A 1 99 ? 0.951 -2.275 2.322 1.00 91.06 99 ASN A O 1
ATOM 803 N N . GLU A 1 100 ? 2.400 -0.622 1.887 1.00 90.56 100 GLU A N 1
ATOM 804 C CA . GLU A 1 100 ? 2.374 -0.069 3.249 1.00 90.56 100 GLU A CA 1
ATOM 805 C C . GLU A 1 100 ? 0.960 0.356 3.668 1.00 90.56 100 GLU A C 1
ATOM 807 O O . GLU A 1 100 ? 0.522 0.074 4.783 1.00 90.56 100 GLU A O 1
ATOM 812 N N . VAL A 1 101 ? 0.205 0.988 2.763 1.00 86.75 101 VAL A N 1
ATOM 813 C CA . VAL A 1 101 ? -1.198 1.359 3.003 1.00 86.75 101 VAL A CA 1
ATOM 814 C C . VAL A 1 101 ? -2.067 0.134 3.282 1.00 86.75 101 VAL A C 1
ATOM 816 O O . VAL A 1 101 ? -2.943 0.183 4.151 1.00 86.75 101 VAL A O 1
ATOM 819 N N . LYS A 1 102 ? -1.848 -0.961 2.550 1.00 88.81 102 LYS A N 1
ATOM 820 C CA . LYS A 1 102 ? -2.566 -2.224 2.745 1.00 88.81 102 LYS A CA 1
ATOM 821 C C . LYS A 1 102 ? -2.233 -2.853 4.099 1.00 88.81 102 LYS A C 1
ATOM 823 O O . LYS A 1 102 ? -3.153 -3.256 4.811 1.00 88.81 102 LYS A O 1
ATOM 828 N N . ASP A 1 103 ? -0.965 -2.866 4.490 1.00 90.62 103 ASP A N 1
ATOM 829 C CA . ASP A 1 103 ? -0.535 -3.378 5.794 1.00 90.62 103 ASP A CA 1
ATOM 830 C C . ASP A 1 103 ? -1.081 -2.536 6.951 1.00 90.62 103 ASP A C 1
ATOM 832 O O . ASP A 1 103 ? -1.602 -3.071 7.934 1.00 90.62 103 ASP A O 1
ATOM 836 N N . ASP A 1 104 ? -1.023 -1.209 6.828 1.00 86.38 104 ASP A N 1
ATOM 837 C CA . ASP A 1 104 ? -1.587 -0.289 7.815 1.00 86.38 104 ASP A CA 1
ATOM 838 C C . ASP A 1 104 ? -3.110 -0.460 7.930 1.00 86.38 104 ASP A C 1
ATOM 840 O O . ASP A 1 104 ? -3.659 -0.393 9.032 1.00 86.38 104 ASP A O 1
ATOM 844 N N . TYR A 1 105 ? -3.806 -0.760 6.828 1.00 87.00 105 TYR A N 1
ATOM 845 C CA . TYR A 1 105 ? -5.234 -1.076 6.853 1.00 87.00 105 T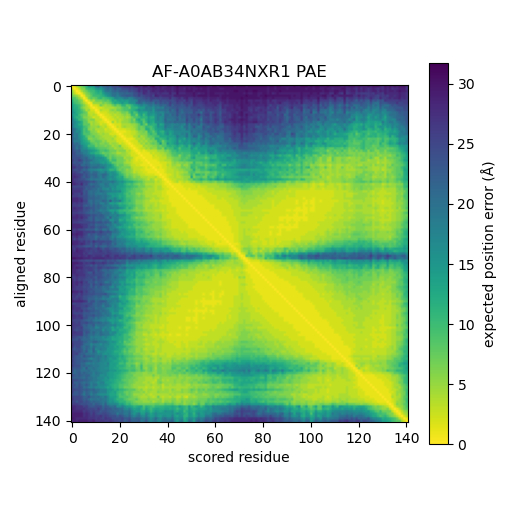YR A CA 1
ATOM 846 C C . TYR A 1 105 ? -5.546 -2.360 7.637 1.00 87.00 105 TYR A C 1
ATOM 848 O O . TYR A 1 105 ? -6.521 -2.387 8.394 1.00 87.00 105 TYR A O 1
ATOM 856 N N . PHE A 1 106 ? -4.727 -3.409 7.505 1.00 89.62 106 PHE A N 1
ATOM 857 C CA . PHE A 1 106 ? -4.886 -4.632 8.298 1.00 89.62 106 PHE A CA 1
ATOM 858 C C . PHE A 1 106 ? -4.627 -4.387 9.785 1.00 89.62 106 PHE A C 1
ATOM 860 O O . PHE A 1 106 ? -5.482 -4.714 10.608 1.00 89.62 106 PHE A O 1
ATOM 867 N N . LYS A 1 107 ? -3.530 -3.702 10.133 1.00 89.06 107 LYS A N 1
ATOM 868 C CA . LYS A 1 107 ? -3.246 -3.306 11.527 1.00 89.06 107 LYS A CA 1
ATOM 869 C C . LYS A 1 107 ? -4.403 -2.514 12.131 1.00 89.06 107 LYS A C 1
ATOM 871 O O . LYS A 1 107 ? -4.787 -2.725 13.278 1.00 89.06 107 LYS A O 1
ATOM 876 N N . LEU A 1 108 ? -4.988 -1.610 11.349 1.00 86.62 108 LEU A N 1
ATOM 877 C CA . LEU A 1 108 ? -6.121 -0.798 11.769 1.00 86.62 108 LEU A CA 1
ATOM 878 C C . LEU A 1 108 ? -7.397 -1.627 11.978 1.00 86.62 108 LEU A C 1
ATOM 880 O O . LEU A 1 108 ? -8.141 -1.349 12.919 1.00 86.62 108 LEU A O 1
ATOM 884 N N . GLN A 1 109 ? -7.655 -2.636 11.137 1.00 87.06 109 GLN A N 1
ATOM 885 C CA . GLN A 1 109 ? -8.749 -3.589 11.357 1.00 87.06 109 GLN A CA 1
ATOM 886 C C . GLN A 1 109 ? -8.563 -4.371 12.653 1.00 87.06 109 GLN A C 1
ATOM 888 O O . GLN A 1 109 ? -9.517 -4.501 13.420 1.00 87.06 109 GLN A O 1
ATOM 893 N N . ASP A 1 110 ? -7.358 -4.876 12.901 1.00 89.06 110 ASP A N 1
ATOM 894 C CA . ASP A 1 110 ? -7.070 -5.673 14.090 1.00 89.06 110 ASP A CA 1
ATOM 895 C C . ASP A 1 110 ? -7.191 -4.825 15.356 1.00 89.06 110 ASP A C 1
ATOM 897 O O . ASP A 1 110 ? -7.880 -5.218 16.296 1.00 89.06 110 ASP A O 1
ATOM 901 N N . LEU A 1 111 ? -6.645 -3.604 15.350 1.00 87.94 111 LEU A N 1
ATOM 902 C CA . LEU A 1 111 ? -6.832 -2.640 16.438 1.00 87.94 111 LEU A CA 1
ATOM 903 C C . LEU A 1 111 ? -8.311 -2.334 16.678 1.00 87.94 111 LEU A C 1
ATOM 905 O O . LEU A 1 111 ? -8.760 -2.333 17.824 1.00 87.94 111 LEU A O 1
ATOM 909 N N . TYR A 1 112 ? -9.092 -2.106 15.621 1.00 85.56 112 TYR A N 1
ATOM 910 C CA . TYR A 1 112 ? -10.524 -1.844 15.748 1.00 85.56 112 TYR A CA 1
ATOM 911 C C . TYR A 1 112 ? -11.282 -3.034 16.347 1.00 85.56 112 TYR A C 1
ATOM 913 O O . TYR A 1 112 ? -12.136 -2.836 17.208 1.00 85.56 112 TYR A O 1
ATOM 921 N N . LYS A 1 113 ? -10.958 -4.268 15.944 1.00 86.06 113 LYS A N 1
ATOM 922 C CA . LYS A 1 113 ? -11.558 -5.486 16.512 1.00 86.06 113 LYS A CA 1
ATOM 923 C C . LYS A 1 113 ? -11.172 -5.662 17.980 1.00 86.06 113 LYS A C 1
ATOM 925 O O . LYS A 1 113 ? -12.053 -5.798 18.823 1.00 86.06 113 LYS A O 1
ATOM 930 N N . ASN A 1 114 ? -9.880 -5.577 18.292 1.00 86.69 114 ASN A N 1
ATOM 931 C CA . ASN A 1 114 ? -9.345 -5.785 19.641 1.00 86.69 114 ASN A CA 1
ATOM 932 C C . ASN A 1 114 ? -9.851 -4.737 20.641 1.00 86.69 114 ASN A C 1
ATOM 934 O O . ASN A 1 114 ? -10.042 -5.028 21.819 1.00 86.69 114 ASN A O 1
ATOM 938 N N . THR A 1 115 ? -10.115 -3.518 20.171 1.00 83.38 115 THR A N 1
ATOM 939 C CA . THR A 1 115 ? -10.665 -2.435 20.997 1.00 83.38 115 THR A CA 1
ATOM 940 C C . THR A 1 115 ? -12.194 -2.381 20.993 1.00 83.38 115 THR A C 1
ATOM 942 O O . THR A 1 115 ? -12.760 -1.431 21.528 1.00 83.38 115 THR A O 1
ATOM 945 N N . HIS A 1 116 ? -12.895 -3.353 20.392 1.00 81.62 116 HIS A N 1
ATOM 946 C CA . HIS A 1 116 ? -14.359 -3.321 20.235 1.00 81.62 116 HIS A CA 1
ATOM 947 C C . HIS A 1 116 ? -14.857 -2.003 19.605 1.00 81.62 116 HIS A C 1
ATOM 949 O O . HIS A 1 116 ? -15.898 -1.450 19.962 1.00 81.62 116 HIS A O 1
ATOM 955 N N . GLY A 1 117 ? -14.069 -1.461 18.678 1.00 76.25 117 GLY A N 1
ATOM 956 C CA . GLY A 1 117 ? -14.312 -0.203 17.986 1.00 76.25 117 GLY A CA 1
ATOM 957 C C . GLY A 1 117 ? -13.869 1.061 18.730 1.00 76.25 117 GLY A C 1
ATOM 958 O O . GLY A 1 117 ? -14.100 2.165 18.227 1.00 76.25 117 GLY A O 1
ATOM 959 N N . GLN A 1 118 ? -13.234 0.938 19.899 1.00 78.94 118 GLN A N 1
ATOM 960 C CA . GLN A 1 118 ? -12.746 2.067 20.692 1.00 78.94 118 GLN A CA 1
ATOM 961 C C . GLN A 1 118 ? -11.352 2.532 20.240 1.00 78.94 118 GLN A C 1
ATOM 963 O O . GLN A 1 118 ? -10.319 2.108 20.745 1.00 78.94 118 GLN A O 1
ATOM 968 N N . MET A 1 119 ? -11.306 3.513 19.338 1.00 78.62 119 MET A N 1
ATOM 969 C CA . MET A 1 119 ? -10.050 4.066 18.797 1.00 78.62 119 MET A CA 1
ATOM 970 C C . MET A 1 119 ? -9.451 5.180 19.681 1.00 78.62 119 MET A C 1
ATOM 972 O O . MET A 1 119 ? -9.098 6.261 19.196 1.00 78.62 119 MET A O 1
ATOM 976 N N . ASN A 1 120 ? -9.435 4.993 21.005 1.00 71.19 120 ASN A N 1
ATOM 977 C CA . ASN A 1 120 ? -9.061 6.028 21.984 1.00 71.19 120 ASN A CA 1
ATOM 978 C C . ASN A 1 120 ? -7.568 6.052 22.343 1.00 71.19 120 ASN A C 1
ATOM 980 O O . ASN A 1 120 ? -7.086 7.117 22.746 1.00 71.19 120 ASN A O 1
ATOM 984 N N . THR A 1 121 ? -6.847 4.951 22.122 1.00 79.25 121 THR A N 1
ATOM 985 C CA . THR A 1 121 ? -5.405 4.837 22.366 1.00 79.25 121 THR A CA 1
ATOM 986 C C . THR A 1 121 ? -4.594 5.697 21.394 1.00 79.25 121 THR A C 1
ATOM 988 O O . THR A 1 121 ? -5.031 6.009 20.283 1.00 79.25 121 THR A O 1
ATOM 991 N N . GLN A 1 122 ? -3.389 6.099 21.808 1.00 80.62 122 GLN A N 1
ATOM 992 C CA . GLN A 1 122 ? -2.489 6.885 20.960 1.00 80.62 122 GLN A CA 1
ATOM 993 C C . GLN A 1 122 ? -2.115 6.129 19.679 1.00 80.62 122 GLN A C 1
ATOM 995 O O . GLN A 1 122 ? -2.133 6.714 18.599 1.00 80.62 122 GLN A O 1
ATOM 1000 N N . GLU A 1 123 ? -1.867 4.824 19.781 1.00 81.31 123 GLU A N 1
ATOM 1001 C CA . GLU A 1 123 ? -1.593 3.955 18.636 1.00 81.31 123 GLU A CA 1
ATOM 1002 C C . GLU A 1 123 ? -2.764 3.922 17.643 1.00 81.31 123 GLU A C 1
ATOM 1004 O O . GLU A 1 123 ? -2.577 4.195 16.456 1.00 81.31 123 GLU A O 1
ATOM 1009 N N . ALA A 1 124 ? -3.992 3.695 18.124 1.00 77.12 124 ALA A N 1
ATOM 1010 C CA . ALA A 1 124 ? -5.180 3.681 17.273 1.00 77.12 124 ALA A CA 1
ATOM 1011 C C . ALA A 1 124 ? -5.404 5.030 16.575 1.00 77.12 124 ALA A C 1
ATOM 1013 O O . ALA A 1 124 ? -5.782 5.066 15.404 1.00 77.12 124 ALA A O 1
ATOM 1014 N N . ARG A 1 125 ? -5.128 6.150 17.258 1.00 76.94 125 ARG A N 1
ATOM 1015 C CA . ARG A 1 125 ? -5.208 7.493 16.660 1.00 76.94 125 ARG A CA 1
ATOM 1016 C C . ARG A 1 125 ? -4.176 7.697 15.558 1.00 76.94 125 ARG A C 1
ATOM 1018 O O . ARG A 1 125 ? -4.524 8.233 14.509 1.00 76.94 125 ARG A O 1
ATOM 1025 N N . VAL A 1 126 ? -2.930 7.278 15.775 1.00 82.94 126 VAL A N 1
ATOM 1026 C CA . VAL A 1 126 ? -1.869 7.383 14.762 1.00 82.94 126 VAL A CA 1
ATOM 1027 C C . VAL A 1 126 ? -2.253 6.589 13.517 1.00 82.94 126 VAL A C 1
ATOM 1029 O O . VAL A 1 126 ? -2.197 7.126 12.412 1.00 82.94 126 VAL A O 1
ATOM 1032 N N . GLN A 1 127 ? -2.724 5.354 13.693 1.00 81.44 127 GLN A N 1
ATOM 1033 C CA . GLN A 1 127 ? -3.133 4.506 12.573 1.00 81.44 127 GLN A CA 1
ATOM 1034 C C . GLN A 1 127 ? -4.360 5.061 11.836 1.00 81.44 127 GLN A C 1
ATOM 1036 O O . GLN A 1 127 ? -4.403 5.081 10.607 1.00 81.44 127 GLN A O 1
ATOM 1041 N N . LEU A 1 128 ? -5.331 5.610 12.568 1.00 79.00 128 LEU A N 1
ATOM 1042 C CA . LEU A 1 128 ? -6.501 6.270 11.990 1.00 79.00 128 LEU A CA 1
ATOM 1043 C C . LEU A 1 128 ? -6.112 7.489 11.135 1.00 79.00 128 LEU A C 1
ATOM 1045 O O . LEU A 1 128 ? -6.647 7.685 10.044 1.00 79.00 128 LEU A O 1
ATOM 1049 N N . LEU A 1 129 ? -5.189 8.323 11.621 1.00 79.50 129 LEU A N 1
ATOM 1050 C CA . LEU A 1 129 ? -4.732 9.509 10.896 1.00 79.50 129 LEU A CA 1
ATOM 1051 C C . LEU A 1 129 ? -3.935 9.139 9.642 1.00 79.50 129 LEU A C 1
ATOM 1053 O O . LEU A 1 129 ? -4.149 9.753 8.595 1.00 79.50 129 LEU A O 1
ATOM 1057 N N . LYS A 1 130 ? -3.078 8.113 9.724 1.00 82.12 130 LYS A N 1
ATOM 1058 C CA . LYS A 1 130 ? -2.392 7.541 8.556 1.00 82.12 130 LYS A CA 1
ATOM 1059 C C . LYS A 1 130 ? -3.394 7.063 7.505 1.00 82.12 130 LYS A C 1
ATOM 1061 O O . LYS A 1 130 ? -3.309 7.474 6.351 1.00 82.12 130 LYS A O 1
ATOM 1066 N N . TRP A 1 131 ? -4.407 6.302 7.919 1.00 80.62 131 TRP A N 1
ATOM 1067 C CA . TRP A 1 131 ? -5.473 5.840 7.028 1.00 80.62 131 TRP A CA 1
ATOM 1068 C C . TRP A 1 131 ? -6.212 6.991 6.341 1.00 80.62 131 TRP A C 1
ATOM 1070 O O . TRP A 1 131 ? -6.414 6.974 5.130 1.00 80.62 131 TRP A O 1
ATOM 1080 N N . VAL A 1 132 ? -6.589 8.033 7.088 1.00 76.56 132 VAL A N 1
ATOM 1081 C CA . VAL A 1 132 ? -7.291 9.195 6.521 1.00 76.56 132 VAL A CA 1
ATOM 1082 C C . VAL A 1 132 ? -6.431 9.955 5.517 1.00 76.56 132 VAL A C 1
ATOM 1084 O O . VAL A 1 132 ? -6.972 10.410 4.509 1.00 76.56 132 VAL A O 1
ATOM 1087 N N . LYS A 1 133 ? -5.125 10.089 5.775 1.00 77.69 133 LYS A N 1
ATOM 1088 C CA . LYS A 1 133 ? -4.184 10.725 4.846 1.00 77.69 133 LYS A CA 1
ATOM 1089 C C . LYS A 1 133 ? -4.127 9.959 3.523 1.00 77.69 133 LYS A C 1
ATOM 1091 O O . LYS A 1 133 ? -4.243 10.571 2.467 1.00 77.69 133 LYS A O 1
ATOM 1096 N N . ASN A 1 134 ? -4.044 8.635 3.605 1.00 72.12 134 ASN A N 1
ATOM 1097 C CA . ASN A 1 134 ? -3.836 7.769 2.447 1.00 72.12 134 ASN A CA 1
ATOM 1098 C C . ASN A 1 134 ? -5.140 7.416 1.718 1.00 72.12 134 ASN A C 1
ATOM 1100 O O . ASN A 1 134 ? -5.108 6.953 0.584 1.00 72.12 134 ASN A O 1
ATOM 1104 N N . LYS A 1 135 ? -6.317 7.658 2.320 1.00 65.25 135 LYS A N 1
ATOM 1105 C CA . LYS A 1 135 ? -7.604 7.304 1.697 1.00 65.25 135 LYS A CA 1
ATOM 1106 C C . LYS A 1 135 ? -7.784 7.953 0.322 1.00 65.25 135 LYS A C 1
ATOM 1108 O O . LYS A 1 135 ? -8.430 7.368 -0.540 1.00 65.25 135 LYS A O 1
ATOM 1113 N N . ASN A 1 136 ? -7.274 9.169 0.122 1.00 59.62 136 ASN A N 1
ATOM 1114 C CA . ASN A 1 136 ? -7.450 9.859 -1.154 1.00 59.62 136 ASN A CA 1
ATOM 1115 C C . ASN A 1 136 ? -6.771 9.069 -2.286 1.00 59.62 136 ASN A C 1
ATOM 1117 O O . ASN A 1 136 ? -7.356 8.946 -3.354 1.00 59.62 136 ASN A O 1
ATOM 1121 N N . ASP A 1 137 ? -5.662 8.384 -2.009 1.00 53.22 137 ASP A N 1
ATOM 1122 C CA . ASP A 1 137 ? -4.958 7.546 -2.988 1.00 53.22 137 ASP A CA 1
ATOM 1123 C C . ASP A 1 137 ? -5.668 6.212 -3.292 1.00 53.22 137 ASP A C 1
ATOM 1125 O O . ASP A 1 137 ? -5.303 5.524 -4.247 1.00 53.22 137 ASP A O 1
ATOM 1129 N N . ILE A 1 138 ? -6.674 5.838 -2.489 1.00 55.34 138 ILE A N 1
ATOM 1130 C CA . ILE A 1 138 ? -7.461 4.593 -2.604 1.00 55.34 138 ILE A CA 1
ATOM 1131 C C . ILE A 1 138 ? -8.840 4.856 -3.241 1.00 55.34 138 ILE A C 1
ATOM 1133 O O . ILE A 1 138 ? -9.426 3.978 -3.879 1.00 55.34 138 ILE A O 1
ATOM 1137 N N . TYR A 1 139 ? -9.393 6.058 -3.045 1.00 47.03 139 TYR A N 1
ATOM 1138 C CA . TYR A 1 139 ? -10.724 6.442 -3.532 1.00 47.03 139 TYR A CA 1
ATOM 1139 C C . TYR A 1 139 ? -10.710 7.302 -4.799 1.00 47.03 139 TYR A C 1
ATOM 1141 O O . TYR A 1 139 ? -11.772 7.442 -5.402 1.00 47.03 139 TYR A O 1
ATOM 1149 N N . ILE A 1 140 ? -9.558 7.833 -5.221 1.00 36.72 140 ILE A N 1
ATOM 1150 C CA . ILE A 1 140 ? -9.395 8.397 -6.565 1.00 36.72 140 ILE A CA 1
ATOM 1151 C C . ILE A 1 140 ? -9.210 7.216 -7.528 1.00 36.72 140 ILE A C 1
ATOM 1153 O O . ILE A 1 140 ? -8.107 6.731 -7.762 1.00 36.72 140 ILE A O 1
ATOM 1157 N N . SER A 1 141 ? -10.350 6.703 -7.986 1.00 33.03 141 SER A N 1
ATOM 1158 C CA . SER A 1 141 ? -10.530 5.856 -9.166 1.00 33.03 141 SER A CA 1
ATOM 1159 C C . SER A 1 141 ? -11.578 6.531 -10.029 1.00 33.03 141 SER A C 1
ATOM 1161 O O . SER A 1 141 ? -12.679 6.724 -9.455 1.00 33.03 141 SER A O 1
#

Mean predicted aligned error: 10.67 Å

pLDDT: mean 78.11, std 14.82, range [33.03, 95.81]

Secondary structure (DSSP, 8-state):
------HHHHHHHHHHHHHHHHHHHHHHHHHHHHHHHHHHSHHHHHHHHHHHHHHHHHHHHHHHHHHHH--S-SHHHHHHHHHHHHHHHHHHHHHHHHHHHHHHHHHHHHHHHHTTT-TTSHHHHHHHHHHHHHHHHHH--

Sequence (141 aa):
MKAPMNVGFLGILLLGLSAYLFFEIKKRAKAEMILKNSFKNPTKVIDKLNKKIEFLTLAISDLEDSEKDFLSDSFSDKRKRRQIQRETKALEKSLTEVNEVKDDYFKLQDLYKNTHGQMNTQEARVQLLKWVKNKNDIYIS

Foldseek 3Di:
DDDPDPVVVVVVVVVVVVVVVVVVVVVVVVLLVVLVVCVVCVVVLLVLLVVLLVVLVVVLVVLVVVLVVLPDPDPVSVVVNVVSVVVSVVSVVVSVVSVVLSVLNVVLVVVCVVCVNPCPDPVSVVSSVVNVVCVVVRPPD

Radius of gyration: 24.18 Å; Cα contacts (8 Å, |Δi|>4): 68; chains: 1; bounding box: 44×47×76 Å

Organism: NCBI:txid575604

Nearest PDB structures (foldseek):
  5xg2-assembly1_A  TM=4.650E-01  e=2.508E+00  Pyrococcus yayanosii CH1
  3j96-assembly1_M  TM=3.190E-01  e=2.815E+00  Rattus norvegicus
  5nen-assembly1_B  TM=3.878E-01  e=5.628E+00  Serratia marcescens
  6nct-assembly1_B  TM=2.958E-01  e=3.159E+00  Homo sapiens